Protein AF-A0A940UWW1-F1 (afdb_monomer)

Nearest PDB structures (foldseek):
  5uf7-assembly1_A  TM=3.329E-01  e=6.149E+00  Rattus norvegicus
  8dol-assembly1_A  TM=2.488E-01  e=6.974E+00  Helicobacter pylori 26695

Structure (mmCIF, N/CA/C/O backbone):
data_AF-A0A940UWW1-F1
#
_entry.id   AF-A0A940UWW1-F1
#
loop_
_atom_site.group_PDB
_atom_site.id
_atom_site.type_symbol
_atom_site.label_atom_id
_atom_site.label_alt_id
_atom_site.label_comp_id
_atom_site.label_asym_id
_atom_site.label_entity_id
_atom_site.label_seq_id
_atom_site.pdbx_PDB_ins_code
_atom_site.Cartn_x
_atom_site.Cartn_y
_atom_site.Cartn_z
_atom_site.occupancy
_atom_site.B_iso_or_equiv
_atom_site.auth_seq_id
_atom_site.auth_comp_id
_atom_site.auth_asym_id
_atom_site.auth_atom_id
_atom_site.pdbx_PDB_model_num
ATOM 1 N N . MET A 1 1 ? 7.864 7.821 -0.732 1.00 75.50 1 MET A N 1
ATOM 2 C CA . MET A 1 1 ? 8.220 6.399 -0.530 1.00 75.50 1 MET A CA 1
ATOM 3 C C . MET A 1 1 ? 9.064 6.146 0.720 1.00 75.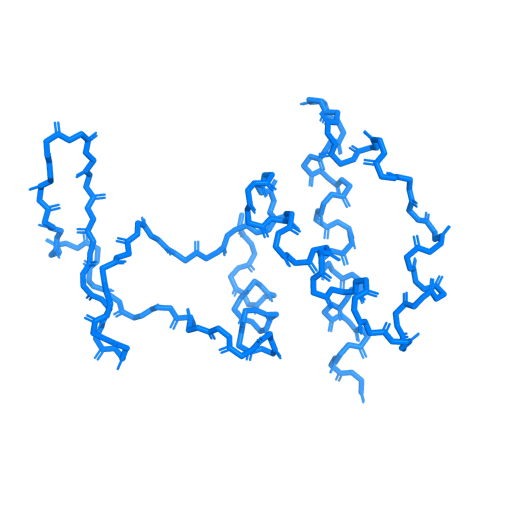50 1 MET A C 1
ATOM 5 O O . MET A 1 1 ? 10.192 6.630 0.814 1.00 75.50 1 MET A O 1
ATOM 9 N N . ASN A 1 2 ? 8.559 5.308 1.628 1.00 91.38 2 ASN A N 1
ATOM 10 C CA . ASN A 1 2 ? 9.329 4.697 2.717 1.00 91.38 2 ASN A CA 1
ATOM 11 C C . ASN A 1 2 ? 9.578 3.227 2.347 1.00 91.38 2 ASN A C 1
ATOM 13 O O . ASN A 1 2 ? 8.719 2.376 2.560 1.00 91.38 2 ASN A O 1
ATOM 17 N N . GLN A 1 3 ? 10.745 2.927 1.767 1.00 92.81 3 GLN A N 1
ATOM 18 C CA . GLN A 1 3 ? 10.986 1.627 1.128 1.00 92.81 3 GLN A CA 1
ATOM 19 C C . GLN A 1 3 ? 10.822 0.425 2.060 1.00 92.81 3 GLN A C 1
ATOM 21 O O . GLN A 1 3 ? 10.305 -0.595 1.620 1.00 92.81 3 GLN A O 1
ATOM 26 N N . GLU A 1 4 ? 11.264 0.505 3.319 1.00 96.06 4 GLU A N 1
ATOM 27 C CA . GLU A 1 4 ? 11.152 -0.633 4.243 1.00 96.06 4 GLU A CA 1
ATOM 28 C C . GLU A 1 4 ? 9.681 -0.959 4.520 1.00 96.06 4 GLU A C 1
ATOM 30 O O . GLU A 1 4 ? 9.252 -2.105 4.362 1.00 96.06 4 GLU A O 1
ATOM 35 N N . ARG A 1 5 ? 8.907 0.067 4.891 1.00 97.12 5 ARG A N 1
ATOM 36 C CA . ARG A 1 5 ? 7.475 -0.043 5.172 1.00 97.12 5 ARG A CA 1
ATOM 37 C C . ARG A 1 5 ? 6.703 -0.504 3.944 1.00 97.12 5 ARG A C 1
ATOM 39 O O . ARG A 1 5 ? 5.947 -1.470 4.017 1.00 97.12 5 ARG A O 1
ATOM 46 N N . ASP A 1 6 ? 6.904 0.183 2.823 1.00 97.25 6 ASP A N 1
ATOM 47 C CA . ASP A 1 6 ? 6.139 -0.038 1.600 1.00 97.25 6 ASP A CA 1
ATOM 48 C C . ASP A 1 6 ? 6.436 -1.432 1.029 1.00 97.25 6 ASP A C 1
ATOM 50 O O . ASP A 1 6 ? 5.518 -2.143 0.612 1.00 97.25 6 ASP A O 1
ATOM 54 N N . ARG A 1 7 ? 7.691 -1.892 1.127 1.00 97.25 7 ARG A N 1
ATOM 55 C CA . ARG A 1 7 ? 8.071 -3.273 0.816 1.00 97.25 7 ARG A CA 1
ATOM 56 C C . ARG A 1 7 ? 7.380 -4.279 1.719 1.00 97.25 7 ARG A C 1
ATOM 58 O O . ARG A 1 7 ? 6.772 -5.216 1.208 1.00 97.25 7 ARG A O 1
ATOM 65 N N . PHE A 1 8 ? 7.477 -4.099 3.035 1.00 97.94 8 PHE A N 1
ATOM 66 C CA . PHE A 1 8 ? 6.897 -5.033 3.996 1.00 97.94 8 PHE A CA 1
ATOM 67 C C . PHE A 1 8 ? 5.389 -5.180 3.786 1.00 97.94 8 PHE A C 1
ATOM 69 O O . PHE A 1 8 ? 4.877 -6.297 3.720 1.00 97.94 8 PHE A O 1
ATOM 76 N N . LEU A 1 9 ? 4.675 -4.062 3.646 1.00 97.88 9 LEU A N 1
ATOM 77 C CA . LEU A 1 9 ? 3.234 -4.063 3.412 1.00 97.88 9 LEU A CA 1
ATOM 78 C C . LEU A 1 9 ? 2.893 -4.704 2.062 1.00 97.88 9 LEU A C 1
ATOM 80 O O . LEU A 1 9 ? 2.026 -5.571 2.018 1.00 97.88 9 LEU A O 1
ATOM 84 N N . THR A 1 10 ? 3.624 -4.371 0.993 1.00 97.31 10 THR A N 1
ATOM 85 C CA . THR A 1 10 ? 3.455 -4.997 -0.332 1.00 97.31 10 THR A CA 1
ATOM 86 C C . THR A 1 10 ? 3.594 -6.518 -0.260 1.00 97.31 10 THR A C 1
ATOM 88 O O . THR A 1 10 ? 2.725 -7.248 -0.734 1.00 97.31 10 THR A O 1
ATOM 91 N N . GLU A 1 11 ? 4.660 -7.012 0.368 1.00 96.88 11 GLU A N 1
ATOM 92 C CA . GLU A 1 11 ? 4.900 -8.450 0.515 1.00 96.88 11 GLU A CA 1
ATOM 93 C C . GLU A 1 11 ? 3.836 -9.101 1.427 1.00 96.88 11 GLU A C 1
ATOM 95 O O . GLU A 1 11 ? 3.347 -10.189 1.121 1.00 96.88 11 GLU A O 1
ATOM 100 N N . THR A 1 12 ? 3.390 -8.416 2.488 1.00 97.31 12 THR A N 1
ATOM 101 C CA . THR A 1 12 ? 2.327 -8.891 3.401 1.00 97.31 12 THR A CA 1
ATOM 102 C C . THR A 1 12 ? 0.960 -8.977 2.720 1.00 97.31 12 THR A C 1
ATOM 104 O O . THR A 1 12 ? 0.161 -9.861 3.030 1.00 97.31 12 THR A O 1
ATOM 107 N N . MET A 1 13 ? 0.694 -8.099 1.753 1.00 97.06 13 MET A N 1
ATOM 108 C CA . MET A 1 13 ? -0.485 -8.159 0.888 1.00 97.06 13 MET A CA 1
ATOM 109 C C . MET A 1 13 ? -0.439 -9.330 -0.107 1.00 97.06 13 MET A C 1
ATOM 111 O O . MET A 1 13 ? -1.409 -9.557 -0.828 1.00 97.06 13 MET A O 1
ATOM 115 N N . GLY A 1 14 ? 0.674 -10.071 -0.171 1.00 95.69 14 GLY A N 1
ATOM 116 C CA . GLY A 1 14 ? 0.909 -11.124 -1.158 1.00 95.69 14 GLY A CA 1
ATOM 117 C C . GLY A 1 14 ? 1.313 -10.589 -2.534 1.00 95.69 14 GLY A C 1
ATOM 118 O O . GLY A 1 14 ? 1.294 -11.334 -3.513 1.00 95.69 14 GLY A O 1
ATOM 119 N N . MET A 1 15 ? 1.669 -9.306 -2.630 1.00 95.25 15 MET A N 1
ATOM 120 C CA . MET A 1 15 ? 2.138 -8.682 -3.864 1.00 95.25 15 MET A CA 1
ATOM 121 C C . MET A 1 15 ? 3.662 -8.797 -3.990 1.00 95.25 15 MET A C 1
ATOM 123 O O . MET A 1 15 ? 4.391 -9.028 -3.025 1.00 95.25 15 MET A O 1
ATOM 127 N N . CYS A 1 16 ? 4.171 -8.641 -5.211 1.00 95.25 16 CYS A N 1
ATOM 128 C CA . CYS A 1 16 ? 5.606 -8.688 -5.460 1.00 95.25 16 CYS A CA 1
ATOM 129 C C . CYS A 1 16 ? 6.228 -7.313 -5.207 1.00 95.25 16 CYS A C 1
ATOM 131 O O . CYS A 1 16 ? 5.921 -6.373 -5.932 1.00 95.25 16 CYS A O 1
ATOM 133 N N . TRP A 1 17 ? 7.159 -7.217 -4.255 1.00 96.25 17 TRP A N 1
ATOM 134 C CA . TRP A 1 17 ? 8.136 -6.130 -4.273 1.00 96.25 17 TRP A CA 1
ATOM 135 C C . TRP A 1 17 ? 9.175 -6.415 -5.356 1.00 96.25 17 TRP A C 1
ATOM 137 O O . TRP A 1 17 ? 9.988 -7.353 -5.258 1.00 96.25 17 TRP A O 1
ATOM 147 N N . HIS A 1 18 ? 9.080 -5.641 -6.426 1.00 95.25 18 HIS A N 1
ATOM 148 C CA . HIS A 1 18 ? 9.777 -5.870 -7.668 1.00 95.25 18 HIS A CA 1
ATOM 149 C C . HIS A 1 18 ? 11.279 -5.664 -7.518 1.00 95.25 18 HIS A C 1
ATOM 151 O O . HIS A 1 18 ? 11.766 -4.781 -6.812 1.00 95.25 18 HIS A O 1
ATOM 157 N N . ASP A 1 19 ? 12.000 -6.532 -8.212 1.00 94.75 19 ASP A N 1
ATOM 158 C CA . ASP A 1 19 ? 13.444 -6.488 -8.375 1.00 94.75 19 ASP A CA 1
ATOM 159 C C . ASP A 1 19 ? 13.703 -6.247 -9.855 1.00 94.75 19 ASP A C 1
ATOM 161 O O . ASP A 1 19 ? 13.355 -7.087 -10.684 1.00 94.75 19 ASP A O 1
AT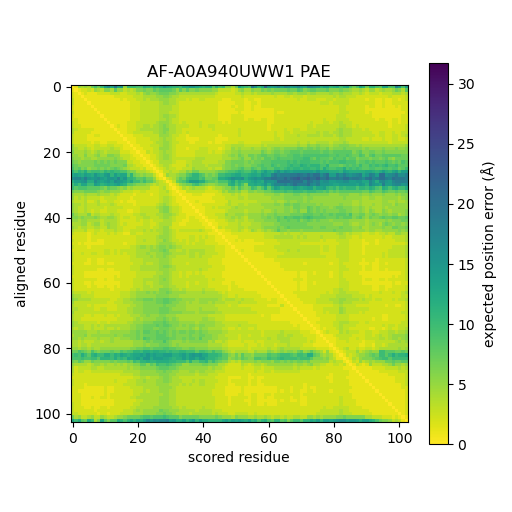OM 165 N N . PHE A 1 20 ? 14.212 -5.074 -10.190 1.00 92.44 20 PHE A N 1
ATOM 166 C CA . PHE A 1 20 ? 14.455 -4.632 -11.553 1.00 92.44 20 PHE A CA 1
ATOM 167 C C . PHE A 1 20 ? 15.710 -3.767 -11.574 1.00 92.44 20 PHE A C 1
ATOM 169 O O . PHE A 1 20 ? 16.155 -3.282 -10.535 1.00 92.44 20 PHE A O 1
ATOM 176 N N . ASP A 1 21 ? 16.303 -3.633 -12.752 1.00 90.75 21 ASP A N 1
ATOM 177 C CA . ASP A 1 21 ? 17.457 -2.771 -12.956 1.00 90.75 21 ASP A CA 1
ATOM 178 C C . ASP A 1 21 ? 16.964 -1.400 -13.447 1.00 90.75 21 ASP A C 1
ATOM 180 O O . ASP A 1 21 ? 16.331 -1.352 -14.504 1.00 90.75 21 ASP A O 1
ATOM 184 N N . PRO A 1 22 ? 17.183 -0.306 -12.694 1.00 87.38 22 PRO A N 1
ATOM 185 C CA . PRO A 1 22 ? 16.781 1.035 -13.114 1.00 87.38 22 PRO A CA 1
ATOM 186 C C . PRO A 1 22 ? 17.427 1.482 -14.431 1.00 87.38 22 PRO A C 1
ATOM 188 O O . PRO A 1 22 ? 16.866 2.332 -15.116 1.00 87.38 22 PRO A O 1
ATOM 191 N N . ASP A 1 23 ? 18.573 0.901 -14.799 1.00 89.94 23 ASP A N 1
ATOM 192 C CA . ASP A 1 23 ? 19.293 1.241 -16.027 1.00 89.94 23 ASP A CA 1
ATOM 193 C C . ASP A 1 23 ? 18.851 0.386 -17.238 1.00 89.94 23 ASP A C 1
ATOM 195 O O . ASP A 1 23 ? 19.234 0.680 -18.370 1.00 89.94 23 ASP A O 1
ATOM 199 N N . ASP A 1 24 ? 18.021 -0.648 -17.029 1.00 89.56 24 ASP A N 1
ATOM 200 C CA . ASP A 1 24 ? 17.514 -1.569 -18.067 1.00 89.56 24 ASP A CA 1
ATOM 201 C C . ASP A 1 24 ? 15.995 -1.413 -18.249 1.00 89.56 24 ASP A C 1
ATOM 203 O O . ASP A 1 24 ? 15.192 -2.317 -17.985 1.00 89.56 24 ASP A O 1
ATOM 207 N N . TYR A 1 25 ? 15.583 -0.211 -18.652 1.00 89.06 25 TYR A N 1
ATOM 208 C CA . TYR A 1 25 ? 14.187 0.102 -18.936 1.00 89.06 25 TYR A CA 1
ATOM 209 C C . TYR A 1 25 ? 13.811 -0.220 -20.387 1.00 89.06 25 TYR A C 1
ATOM 211 O O . TYR A 1 25 ? 14.583 -0.079 -21.337 1.00 89.06 25 TYR A O 1
ATOM 219 N N . ILE A 1 26 ? 12.556 -0.609 -20.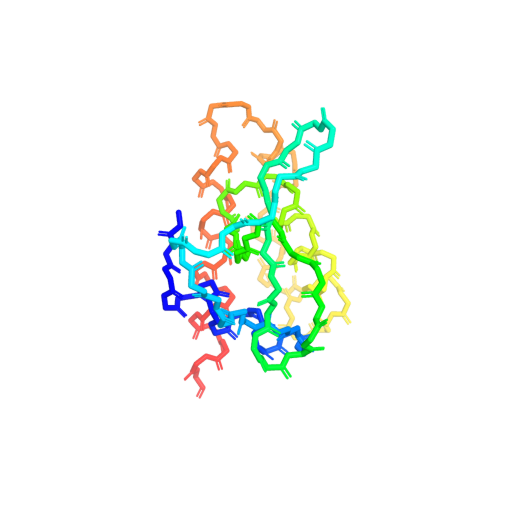569 1.00 89.56 26 ILE A N 1
ATOM 220 C CA . ILE A 1 26 ? 11.908 -0.786 -21.860 1.00 89.56 26 ILE A CA 1
ATOM 221 C C . ILE A 1 26 ? 11.083 0.464 -22.139 1.00 89.56 26 ILE A C 1
ATOM 223 O O . ILE A 1 26 ? 10.174 0.814 -21.384 1.00 89.56 26 ILE A O 1
ATOM 227 N N . ASN A 1 27 ? 11.363 1.110 -23.265 1.00 85.25 27 ASN A N 1
ATOM 228 C CA . ASN A 1 27 ? 10.545 2.210 -23.753 1.00 85.25 27 ASN A CA 1
ATOM 229 C C . ASN A 1 27 ? 9.230 1.682 -24.328 1.00 85.25 27 ASN A C 1
ATOM 231 O O . ASN A 1 27 ? 9.226 0.905 -25.286 1.00 85.25 27 ASN A O 1
ATOM 235 N N . THR A 1 28 ? 8.108 2.140 -23.780 1.00 77.19 28 THR A N 1
ATOM 236 C CA . THR A 1 28 ? 6.799 2.008 -24.432 1.00 77.19 28 THR A CA 1
ATOM 237 C C . THR A 1 28 ? 6.403 3.311 -25.115 1.00 77.19 28 THR A C 1
ATOM 239 O O . THR A 1 28 ? 7.065 4.333 -24.964 1.00 77.19 28 THR A O 1
ATOM 242 N N . TYR A 1 29 ? 5.300 3.294 -25.867 1.00 75.38 29 TYR A N 1
ATOM 243 C CA . TYR A 1 29 ? 4.786 4.479 -26.563 1.00 75.38 29 TYR A CA 1
ATOM 244 C C . TYR A 1 29 ? 4.505 5.681 -25.648 1.00 75.38 29 TYR A C 1
ATOM 246 O O . TYR A 1 29 ? 4.460 6.805 -26.141 1.00 75.38 29 TYR A O 1
ATOM 254 N N . SER A 1 30 ? 4.290 5.460 -24.350 1.00 73.00 30 SER A N 1
ATOM 255 C CA . SER A 1 30 ? 3.883 6.509 -23.412 1.00 73.00 30 SER A CA 1
ATOM 256 C C . SER A 1 30 ? 4.754 6.619 -22.164 1.00 73.00 30 SER A C 1
ATOM 258 O O . SER A 1 30 ? 4.684 7.648 -21.501 1.00 73.00 30 SER A O 1
ATOM 260 N N . LEU A 1 31 ? 5.504 5.573 -21.795 1.00 83.81 31 LEU A N 1
ATOM 261 C CA . LEU A 1 31 ? 6.139 5.453 -20.477 1.00 83.81 31 LEU A CA 1
ATOM 262 C C . LEU A 1 31 ? 7.397 4.569 -20.531 1.00 83.81 31 LEU A C 1
ATOM 264 O O . LEU A 1 31 ? 7.474 3.631 -21.332 1.00 83.81 31 LEU A O 1
ATOM 268 N N . GLU A 1 32 ? 8.337 4.819 -19.625 1.00 88.06 32 GLU A N 1
ATOM 269 C CA . GLU A 1 32 ? 9.401 3.872 -19.279 1.00 88.06 32 GLU A CA 1
ATOM 270 C C . GLU A 1 32 ? 8.841 2.785 -18.359 1.00 88.06 32 GLU A C 1
ATOM 272 O O . GLU A 1 32 ? 7.998 3.048 -17.496 1.00 88.06 32 GLU A O 1
ATOM 277 N N . ALA A 1 33 ? 9.294 1.553 -18.553 1.00 89.62 33 ALA A N 1
ATOM 278 C CA . ALA A 1 33 ? 8.855 0.415 -17.766 1.00 89.62 33 ALA A CA 1
ATOM 279 C C . ALA A 1 33 ? 9.958 -0.628 -17.628 1.00 89.62 33 ALA A C 1
ATOM 281 O O . ALA A 1 33 ? 10.956 -0.591 -18.339 1.00 89.62 33 ALA A O 1
ATOM 282 N N . TYR A 1 34 ? 9.755 -1.603 -16.751 1.00 93.06 34 TYR A N 1
ATOM 283 C CA . TYR A 1 34 ? 10.769 -2.586 -16.394 1.00 93.06 34 TYR A CA 1
ATOM 284 C C . TYR A 1 34 ? 10.193 -4.001 -16.394 1.00 93.06 34 TYR A C 1
ATOM 286 O O . TYR A 1 34 ? 8.983 -4.207 -16.257 1.00 93.06 34 TYR A O 1
ATOM 294 N N . ILE A 1 35 ? 11.071 -4.999 -16.499 1.00 92.94 35 ILE A N 1
ATOM 295 C CA . ILE A 1 35 ? 10.717 -6.401 -16.257 1.00 92.94 35 ILE A CA 1
ATOM 296 C C . ILE A 1 35 ? 11.237 -6.802 -14.880 1.00 92.94 35 ILE A C 1
ATOM 298 O O . ILE A 1 35 ? 12.441 -6.826 -14.629 1.00 92.94 35 ILE A O 1
ATOM 302 N N . CYS A 1 36 ? 10.328 -7.188 -13.988 1.00 94.44 36 CYS A N 1
ATOM 303 C CA . CYS A 1 36 ? 10.709 -7.698 -12.678 1.00 94.44 36 CYS A CA 1
ATOM 304 C C . CYS A 1 36 ? 11.426 -9.055 -12.807 1.00 94.44 36 CYS A C 1
ATOM 306 O O . CYS A 1 36 ? 10.868 -10.038 -13.299 1.00 94.44 36 CYS A O 1
ATOM 308 N N . LYS A 1 37 ? 12.642 -9.163 -12.274 1.00 93.75 37 LYS A N 1
ATOM 309 C CA . LYS A 1 37 ? 13.461 -10.382 -12.258 1.00 93.75 37 LYS A CA 1
ATOM 310 C C . LYS A 1 37 ? 12.818 -11.517 -11.456 1.00 93.75 37 LYS A C 1
ATOM 312 O O . LYS A 1 37 ? 13.035 -12.676 -11.814 1.00 93.75 37 LYS A O 1
ATOM 317 N N . LYS A 1 38 ? 12.004 -11.205 -10.438 1.00 93.06 38 LYS A N 1
ATOM 318 C CA . LYS A 1 38 ? 11.305 -12.185 -9.583 1.00 93.06 38 LYS A CA 1
ATOM 319 C C . LYS A 1 38 ? 10.040 -12.744 -10.234 1.00 93.06 38 LYS A C 1
ATOM 321 O O . LYS A 1 38 ? 9.963 -13.940 -10.483 1.00 93.06 38 LYS A O 1
ATOM 326 N N . CYS A 1 39 ? 9.054 -11.889 -10.515 1.00 93.44 39 CYS A N 1
ATOM 327 C CA . CYS A 1 39 ? 7.746 -12.324 -11.021 1.00 93.44 39 CYS A CA 1
ATOM 328 C C . CYS A 1 39 ? 7.645 -12.353 -12.553 1.00 93.44 39 CYS A C 1
ATOM 330 O O . CYS A 1 39 ? 6.622 -12.780 -13.076 1.00 93.44 39 CYS A O 1
ATOM 332 N N . LYS A 1 40 ? 8.681 -11.888 -13.269 1.00 92.62 40 LYS A N 1
ATOM 333 C CA . LYS A 1 40 ? 8.715 -11.749 -14.738 1.00 92.62 40 LYS A CA 1
ATOM 334 C C . LYS A 1 40 ? 7.615 -10.846 -15.312 1.00 92.62 40 LYS A C 1
ATOM 336 O O . LYS A 1 40 ? 7.375 -10.859 -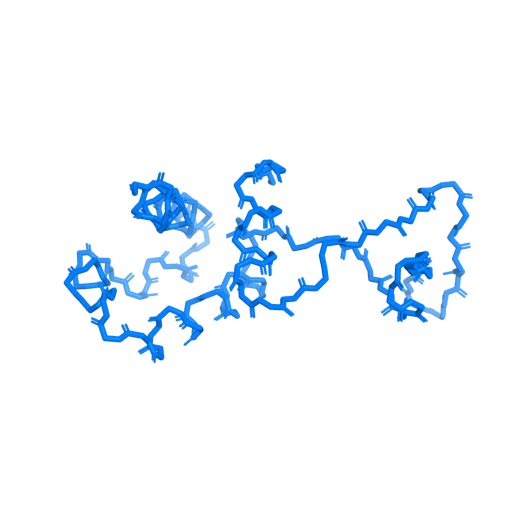16.514 1.00 92.62 40 LYS A O 1
ATOM 341 N N . GLY A 1 41 ? 6.959 -10.061 -14.456 1.00 89.88 41 GLY A N 1
ATOM 342 C CA . GLY A 1 41 ? 5.918 -9.114 -14.837 1.00 89.88 41 GLY A CA 1
ATOM 343 C C . GLY A 1 41 ? 6.484 -7.799 -15.366 1.00 89.88 41 GLY A C 1
ATOM 344 O O . GLY A 1 41 ? 7.587 -7.393 -14.994 1.00 89.88 41 GLY A O 1
ATOM 345 N N . PHE A 1 42 ? 5.687 -7.143 -16.206 1.00 90.94 42 PHE A N 1
ATOM 346 C CA . PHE A 1 42 ? 5.908 -5.778 -16.670 1.00 90.94 42 PHE A CA 1
ATOM 347 C C . PHE A 1 42 ? 5.430 -4.788 -15.605 1.00 90.94 42 PHE A C 1
ATOM 349 O O . PHE A 1 42 ? 4.300 -4.906 -15.127 1.00 90.94 42 PHE A O 1
ATOM 356 N N . ILE A 1 43 ? 6.290 -3.855 -15.207 1.00 92.50 43 ILE A N 1
ATOM 357 C CA . ILE A 1 43 ? 6.065 -2.985 -14.048 1.00 92.50 43 ILE A CA 1
ATOM 358 C C . ILE A 1 43 ? 6.524 -1.553 -14.333 1.00 92.50 43 ILE A C 1
ATOM 360 O O . ILE A 1 43 ? 7.459 -1.337 -15.098 1.00 92.50 43 ILE A O 1
ATOM 364 N N . LEU A 1 44 ? 5.880 -0.577 -13.693 1.00 90.38 44 LEU A N 1
ATOM 365 C CA . LEU A 1 44 ? 6.269 0.840 -13.766 1.00 90.38 44 LEU A CA 1
ATOM 366 C C . LEU A 1 44 ? 7.117 1.282 -12.564 1.00 90.38 44 LEU A C 1
ATOM 368 O O . LEU A 1 44 ? 7.766 2.319 -12.603 1.00 90.38 44 LEU A O 1
ATOM 372 N N .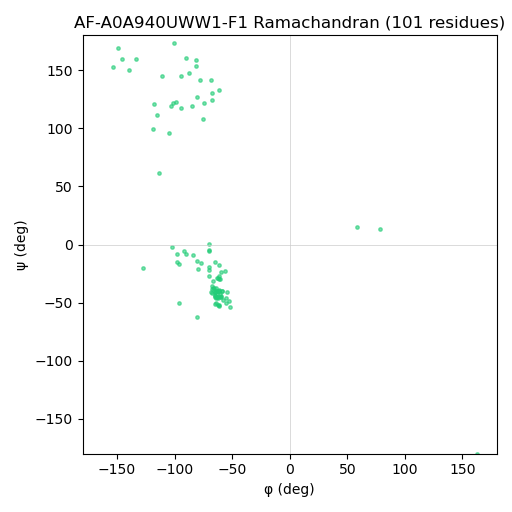 GLY A 1 45 ? 7.129 0.485 -11.499 1.00 90.50 45 GLY A N 1
ATOM 373 C CA . GLY A 1 45 ? 7.850 0.771 -10.269 1.00 90.50 45 GLY A CA 1
ATOM 374 C C . GLY A 1 45 ? 7.332 -0.087 -9.123 1.00 90.50 45 GLY A C 1
ATOM 375 O O . GLY A 1 45 ? 6.434 -0.909 -9.305 1.00 90.50 45 GLY A O 1
ATOM 376 N N . ASN A 1 46 ? 7.925 0.098 -7.948 1.00 94.88 46 ASN A N 1
ATOM 377 C CA . ASN A 1 46 ? 7.412 -0.461 -6.702 1.00 94.88 46 ASN A CA 1
ATOM 378 C C . ASN A 1 46 ? 6.288 0.413 -6.133 1.00 94.88 46 ASN A C 1
ATOM 380 O O . ASN A 1 46 ? 6.218 1.596 -6.451 1.00 94.88 46 ASN A O 1
ATOM 384 N N . ASN A 1 47 ? 5.450 -0.168 -5.270 1.00 94.19 47 ASN A N 1
ATOM 385 C CA . ASN A 1 47 ? 4.378 0.573 -4.610 1.00 94.19 47 ASN A CA 1
ATOM 386 C C . ASN A 1 47 ? 4.946 1.705 -3.732 1.00 94.19 47 ASN A C 1
ATOM 388 O O . ASN A 1 47 ? 5.831 1.466 -2.906 1.00 94.19 47 ASN A O 1
ATOM 392 N N . ASP A 1 48 ? 4.377 2.899 -3.854 1.00 95.06 48 ASP A N 1
ATOM 393 C CA . ASP A 1 48 ? 4.566 4.041 -2.965 1.00 95.06 48 ASP A CA 1
ATOM 394 C C . ASP A 1 48 ? 3.217 4.425 -2.342 1.00 95.06 48 ASP A C 1
ATOM 396 O O . ASP A 1 48 ? 2.408 5.142 -2.932 1.00 95.06 48 ASP A O 1
ATOM 400 N N . PHE A 1 49 ? 2.978 3.992 -1.102 1.00 95.38 49 PHE A N 1
ATOM 401 C CA . PHE A 1 49 ? 1.707 4.244 -0.412 1.00 95.38 49 PHE A CA 1
ATOM 402 C C . PHE A 1 49 ? 1.488 5.708 -0.002 1.00 95.38 49 PHE A C 1
ATOM 404 O O . PHE A 1 49 ? 0.442 6.029 0.556 1.00 95.38 49 PHE A O 1
ATOM 411 N N . SER A 1 50 ? 2.424 6.617 -0.292 1.00 91.56 50 SER A N 1
ATOM 412 C CA . SER A 1 50 ? 2.157 8.059 -0.216 1.00 91.56 50 SER A CA 1
ATOM 413 C C . SER A 1 50 ? 1.344 8.576 -1.416 1.00 91.56 50 SER A C 1
ATOM 415 O O . SER A 1 50 ? 0.753 9.660 -1.333 1.00 91.56 50 SER A O 1
ATOM 417 N N . VAL A 1 51 ? 1.263 7.804 -2.508 1.00 92.69 51 VAL A N 1
ATOM 418 C CA . VAL A 1 51 ? 0.517 8.112 -3.739 1.00 92.69 51 VAL A CA 1
ATOM 419 C C . VAL A 1 51 ? -0.876 7.481 -3.693 1.00 92.69 51 VAL A C 1
ATOM 421 O O . VAL A 1 51 ? -1.075 6.399 -3.148 1.00 92.69 51 VAL A O 1
ATOM 424 N N . GLU A 1 52 ? -1.868 8.170 -4.262 1.00 92.69 52 GLU A N 1
ATOM 425 C CA . GLU A 1 52 ? -3.283 7.786 -4.169 1.00 92.69 52 GLU A CA 1
ATOM 426 C C . GLU A 1 52 ? -3.588 6.402 -4.756 1.00 92.69 52 GLU A C 1
ATOM 428 O O . GLU A 1 52 ? -4.336 5.633 -4.152 1.00 92.69 52 GLU A O 1
ATOM 433 N N . GLU A 1 53 ? -3.010 6.084 -5.916 1.00 92.00 53 GLU A N 1
ATOM 434 C CA . GLU A 1 53 ? -3.267 4.832 -6.636 1.00 92.00 53 GLU A CA 1
ATOM 435 C C . GLU A 1 53 ? -2.838 3.612 -5.809 1.00 92.00 53 GLU A C 1
ATOM 437 O O . GLU A 1 53 ? -3.633 2.705 -5.548 1.00 92.00 53 GLU A O 1
ATOM 442 N N . ASP A 1 54 ? -1.598 3.620 -5.325 1.00 94.50 54 ASP A N 1
ATOM 443 C CA . ASP A 1 54 ? -1.039 2.532 -4.525 1.00 94.50 54 ASP A CA 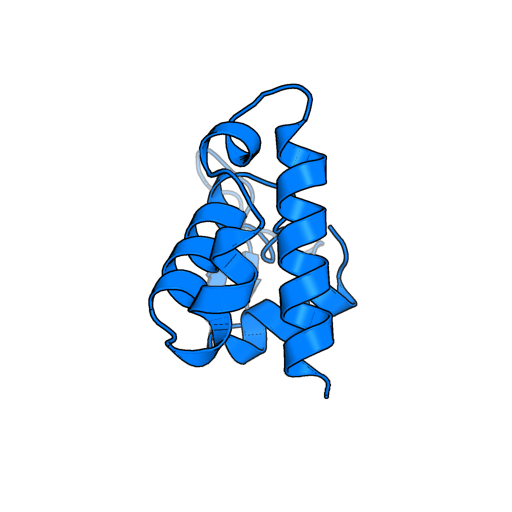1
ATOM 444 C C . ASP A 1 54 ? -1.708 2.447 -3.159 1.00 94.50 54 ASP A C 1
ATOM 446 O O . ASP A 1 54 ? -2.046 1.357 -2.691 1.00 94.50 54 ASP A O 1
ATOM 450 N N . PHE A 1 55 ? -1.960 3.600 -2.537 1.00 96.56 55 PHE A N 1
ATOM 451 C CA . PHE A 1 55 ? -2.651 3.666 -1.260 1.00 96.56 55 PHE A CA 1
ATOM 452 C C . PHE A 1 55 ? -4.073 3.111 -1.329 1.00 96.56 55 PHE A C 1
ATOM 454 O O . PHE A 1 55 ? -4.500 2.420 -0.408 1.00 96.56 55 PHE A O 1
ATOM 461 N N . SER A 1 56 ? -4.808 3.369 -2.413 1.00 95.81 56 SER A N 1
ATOM 462 C CA . SER A 1 56 ? -6.170 2.847 -2.576 1.00 95.81 56 SER A CA 1
ATOM 463 C C . SER A 1 56 ? -6.183 1.318 -2.513 1.00 95.81 56 SER A C 1
ATOM 465 O O . SER A 1 56 ? -7.017 0.731 -1.826 1.00 95.81 56 SER A O 1
ATOM 467 N N . ARG A 1 57 ? -5.183 0.667 -3.125 1.00 96.38 57 ARG A N 1
ATOM 468 C CA . ARG A 1 57 ? -5.012 -0.794 -3.062 1.00 96.38 57 ARG A CA 1
ATOM 469 C C . ARG A 1 57 ? -4.701 -1.284 -1.645 1.00 96.38 57 ARG A C 1
ATOM 471 O O . ARG A 1 57 ? -5.251 -2.301 -1.220 1.00 96.38 57 ARG A O 1
ATOM 478 N N . LEU A 1 58 ? -3.852 -0.567 -0.903 1.00 97.50 58 LEU A N 1
ATOM 479 C CA . LEU A 1 58 ? -3.561 -0.869 0.505 1.00 97.50 58 LEU A CA 1
ATOM 480 C C . LEU A 1 58 ? -4.812 -0.730 1.382 1.00 97.50 58 LEU A C 1
ATOM 482 O O . LEU A 1 58 ? -5.087 -1.603 2.206 1.00 97.50 58 LEU A O 1
ATOM 486 N N . LEU A 1 59 ? -5.579 0.346 1.195 1.00 97.31 59 LEU A N 1
ATOM 487 C CA . LEU A 1 59 ? -6.791 0.621 1.959 1.00 97.31 59 LEU A CA 1
ATOM 488 C C . LEU A 1 59 ? -7.856 -0.457 1.725 1.00 97.31 59 LEU A C 1
ATOM 490 O O . LEU A 1 59 ? -8.434 -0.956 2.690 1.00 97.31 59 LEU A O 1
ATOM 494 N N . ASP A 1 60 ? -8.084 -0.856 0.474 1.00 97.12 60 ASP A N 1
ATOM 495 C CA . ASP A 1 60 ? -9.042 -1.914 0.139 1.00 97.12 60 ASP A CA 1
ATOM 496 C C . ASP A 1 60 ? -8.635 -3.262 0.749 1.00 97.12 60 ASP A C 1
ATOM 498 O O . ASP A 1 60 ? -9.461 -3.962 1.346 1.00 97.12 60 ASP A O 1
ATOM 502 N N . TRP A 1 61 ? -7.345 -3.604 0.686 1.00 97.75 61 TRP A N 1
ATOM 503 C CA . TRP A 1 61 ? -6.811 -4.795 1.348 1.00 97.75 61 TRP A CA 1
ATOM 504 C C . TRP A 1 61 ? -6.980 -4.747 2.873 1.00 97.75 61 TRP A C 1
ATOM 506 O O . TRP A 1 61 ? -7.319 -5.762 3.493 1.00 97.75 61 TRP A O 1
ATOM 516 N N . ALA A 1 62 ? -6.770 -3.580 3.488 1.00 97.44 62 ALA A N 1
ATOM 517 C CA . ALA A 1 62 ? -6.935 -3.402 4.925 1.00 97.44 62 ALA A CA 1
ATOM 518 C C . ALA A 1 62 ? -8.411 -3.523 5.347 1.00 97.44 62 ALA A C 1
ATOM 520 O O . ALA A 1 62 ? -8.716 -4.198 6.330 1.00 97.44 62 ALA A O 1
ATOM 521 N N . LYS A 1 63 ? -9.341 -2.945 4.575 1.00 96.94 63 LYS A N 1
ATOM 522 C CA . LYS A 1 63 ? -10.795 -3.061 4.796 1.00 96.94 63 LYS A CA 1
ATOM 523 C C . LYS A 1 63 ? -11.295 -4.504 4.729 1.00 96.94 63 LYS A C 1
ATOM 525 O O . LYS A 1 63 ? -12.254 -4.850 5.415 1.00 96.94 63 LYS A O 1
ATOM 530 N N . GLY A 1 64 ? -10.638 -5.350 3.936 1.00 96.81 64 GLY A N 1
ATOM 531 C CA . GLY A 1 64 ? -10.937 -6.780 3.845 1.00 96.81 64 GLY A CA 1
ATOM 532 C C . GLY A 1 64 ? -10.556 -7.601 5.084 1.00 96.81 64 GLY A C 1
ATOM 533 O O . GLY A 1 64 ? -10.845 -8.796 5.122 1.00 96.81 64 GLY A O 1
ATOM 534 N N . GLN A 1 65 ? -9.907 -7.006 6.092 1.00 95.88 65 GLN A N 1
ATOM 535 C CA . GLN A 1 65 ? -9.395 -7.721 7.260 1.00 95.88 65 GLN A CA 1
ATOM 536 C C . GLN A 1 65 ? -10.033 -7.256 8.567 1.00 95.88 65 GLN A C 1
ATOM 538 O O . GLN A 1 65 ? -9.864 -6.118 8.999 1.00 95.88 65 GLN A O 1
ATOM 543 N N . GLU A 1 66 ? -10.676 -8.196 9.265 1.00 94.88 66 GLU A N 1
ATOM 544 C CA . GLU A 1 66 ? -11.366 -7.943 10.538 1.00 94.88 66 GLU A CA 1
ATOM 545 C C . GLU A 1 66 ? -10.459 -7.280 11.584 1.00 94.88 66 GLU A C 1
ATOM 547 O O . GLU A 1 66 ? -10.865 -6.335 12.258 1.00 94.88 66 GLU A O 1
ATOM 552 N N . ARG A 1 67 ? -9.200 -7.729 11.665 1.00 95.00 67 ARG A N 1
ATOM 553 C CA . ARG A 1 67 ? -8.207 -7.247 12.638 1.00 95.00 67 ARG A CA 1
ATOM 554 C C . ARG A 1 67 ? -7.871 -5.757 12.524 1.00 95.00 67 ARG A C 1
ATOM 556 O O . ARG A 1 67 ? -7.309 -5.207 13.462 1.00 95.00 67 ARG A O 1
ATOM 563 N N . PHE A 1 68 ? -8.183 -5.105 11.402 1.00 96.31 68 PHE A N 1
ATOM 564 C CA . PHE A 1 68 ? -7.872 -3.688 11.192 1.00 96.31 68 PHE A CA 1
ATOM 565 C C . PHE A 1 68 ? -9.074 -2.763 11.371 1.00 96.31 68 PHE A C 1
ATOM 567 O O . PHE A 1 68 ? -8.906 -1.550 11.291 1.00 96.31 68 PHE A O 1
ATOM 574 N N . LYS A 1 69 ? -10.277 -3.284 11.641 1.00 94.88 69 LYS A N 1
ATOM 575 C CA . LYS A 1 69 ? -11.482 -2.446 11.749 1.00 94.88 69 LYS A CA 1
ATOM 576 C C . LYS A 1 69 ? -11.338 -1.324 12.775 1.00 94.88 69 LYS A C 1
ATOM 578 O O . LYS A 1 69 ? -11.643 -0.178 12.466 1.00 94.88 69 LYS A O 1
ATOM 583 N N . GLU A 1 70 ? -10.828 -1.635 13.963 1.00 95.44 70 GLU A N 1
ATOM 584 C CA . GLU A 1 70 ? -10.620 -0.646 15.029 1.00 95.44 70 GLU A CA 1
ATOM 585 C C . GLU A 1 70 ? -9.599 0.429 14.639 1.00 95.44 70 GLU A C 1
ATOM 587 O O . GLU A 1 70 ? -9.795 1.607 14.932 1.00 95.44 70 GLU A O 1
ATOM 592 N N . LEU A 1 71 ? -8.539 0.047 13.922 1.00 95.50 71 LEU A N 1
ATOM 593 C CA . LEU A 1 71 ? -7.559 0.996 13.401 1.00 95.50 71 LEU A CA 1
ATOM 594 C C . LEU A 1 71 ? -8.212 1.938 12.384 1.00 95.50 71 LEU A C 1
ATOM 596 O O . LEU A 1 71 ? -8.107 3.154 12.511 1.00 95.50 71 LEU A O 1
ATOM 600 N N . LEU A 1 72 ? -8.931 1.376 11.410 1.00 96.12 72 LEU A N 1
ATOM 601 C CA . LEU A 1 72 ? -9.546 2.131 10.319 1.00 96.12 72 LEU A CA 1
ATOM 602 C C . LEU A 1 72 ? -10.574 3.158 10.814 1.00 96.12 72 LEU A C 1
ATOM 604 O O . LEU A 1 72 ? -10.695 4.217 10.209 1.00 96.12 72 LEU A O 1
ATOM 608 N N . THR A 1 73 ? -11.253 2.916 11.943 1.00 95.38 73 THR A N 1
ATOM 609 C CA . THR A 1 73 ? -12.184 3.904 12.531 1.00 95.38 73 THR A CA 1
ATOM 610 C C . THR A 1 73 ? -11.527 5.200 13.017 1.00 95.38 73 THR A C 1
ATOM 612 O O . THR A 1 73 ? -12.231 6.180 13.251 1.00 95.38 73 THR A O 1
ATOM 615 N N . ARG A 1 74 ? -10.197 5.235 13.164 1.00 95.00 74 ARG A N 1
ATOM 616 C CA . ARG A 1 74 ? -9.454 6.437 13.583 1.00 95.00 74 ARG A CA 1
ATOM 617 C C . ARG A 1 74 ? -9.211 7.416 12.438 1.00 95.00 74 ARG A C 1
ATOM 619 O O . ARG A 1 74 ? -8.833 8.557 12.688 1.00 95.00 74 ARG A O 1
ATOM 626 N N . PHE A 1 75 ? -9.413 6.971 11.201 1.00 93.94 75 PHE A N 1
ATOM 627 C CA . PHE A 1 75 ? -9.125 7.739 10.001 1.00 93.94 75 PHE A CA 1
ATOM 628 C C . PHE A 1 75 ? -10.417 8.123 9.288 1.00 93.94 75 PHE A C 1
ATOM 630 O O . PHE A 1 75 ? -11.381 7.360 9.251 1.00 93.94 75 PHE A O 1
ATOM 637 N N . ASN A 1 76 ? -10.421 9.307 8.683 1.00 92.12 76 ASN A N 1
ATOM 638 C CA . ASN A 1 76 ? -11.502 9.745 7.816 1.00 92.12 76 ASN A CA 1
ATOM 639 C C . ASN A 1 76 ? -11.081 9.584 6.351 1.00 92.12 76 ASN A C 1
ATOM 641 O O . ASN A 1 76 ? -10.098 10.175 5.913 1.00 92.12 76 ASN A O 1
ATOM 645 N N . GLU A 1 77 ? -11.839 8.808 5.575 1.00 90.44 77 GLU A N 1
ATOM 646 C CA . GLU A 1 77 ? -11.485 8.504 4.184 1.00 90.44 77 GLU A CA 1
ATOM 647 C C . GLU A 1 77 ? -11.420 9.736 3.276 1.00 90.44 77 GLU A C 1
ATOM 649 O O . GLU A 1 77 ? -10.671 9.733 2.297 1.00 90.44 77 GLU A O 1
ATOM 654 N N . SER A 1 78 ? -12.165 10.803 3.594 1.00 90.44 78 SER A N 1
ATOM 655 C CA . SER A 1 78 ? -12.077 12.052 2.830 1.00 90.44 78 SER A CA 1
ATOM 656 C C . SER A 1 78 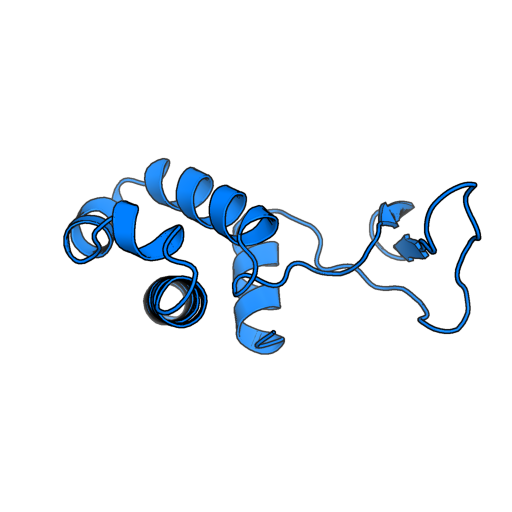? -10.688 12.678 2.900 1.00 90.44 78 SER A C 1
ATOM 658 O O . SER A 1 78 ? -10.268 13.332 1.948 1.00 90.44 78 SER A O 1
ATOM 660 N N . ASP A 1 79 ? -9.963 12.448 3.997 1.00 92.12 79 ASP A N 1
ATOM 661 C CA . ASP A 1 79 ? -8.659 13.061 4.225 1.00 92.12 79 ASP A CA 1
ATOM 662 C C . ASP A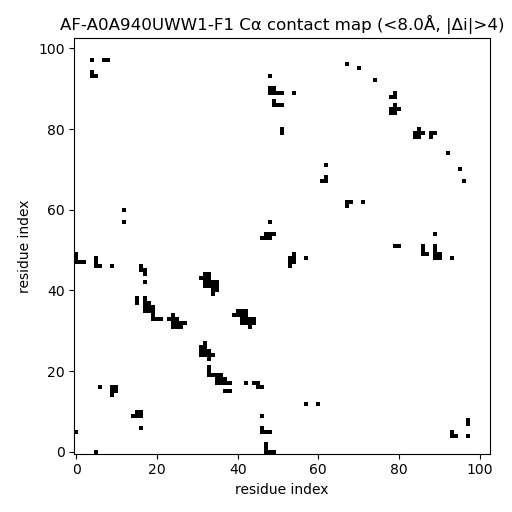 1 79 ? -7.607 12.487 3.271 1.00 92.12 79 ASP A C 1
ATOM 664 O O . ASP A 1 79 ? -6.688 13.204 2.896 1.00 92.12 79 ASP A O 1
ATOM 668 N N . PHE A 1 80 ? -7.766 11.244 2.797 1.00 92.31 80 PHE A N 1
ATOM 669 C CA . PHE A 1 80 ? -6.827 10.594 1.871 1.00 92.31 80 PHE A CA 1
ATOM 670 C C . PHE A 1 80 ? -6.838 11.175 0.450 1.00 92.31 80 PHE A C 1
ATOM 672 O O . PHE A 1 80 ? -5.869 10.993 -0.294 1.00 92.31 80 PHE A O 1
ATOM 679 N N . ARG A 1 81 ? -7.933 11.848 0.072 1.00 89.19 81 ARG A N 1
ATOM 680 C CA . ARG A 1 81 ? -8.133 12.471 -1.249 1.00 89.19 81 ARG A CA 1
ATOM 681 C C . ARG A 1 81 ? -7.830 13.967 -1.252 1.00 89.19 81 ARG A C 1
ATOM 683 O O . ARG A 1 81 ? -7.838 14.593 -2.308 1.00 89.19 81 ARG A O 1
ATOM 690 N N . ASP A 1 82 ? -7.597 14.553 -0.080 1.00 89.38 82 ASP A N 1
ATOM 691 C CA . ASP A 1 82 ? -7.281 15.971 0.038 1.00 89.38 82 ASP A CA 1
ATOM 692 C C . ASP A 1 82 ? -5.906 16.265 -0.579 1.00 89.38 82 ASP A C 1
ATOM 694 O O . ASP A 1 82 ? -4.913 15.607 -0.275 1.00 89.38 82 ASP A O 1
ATOM 698 N N . THR A 1 83 ? -5.819 17.278 -1.439 1.00 80.00 83 THR 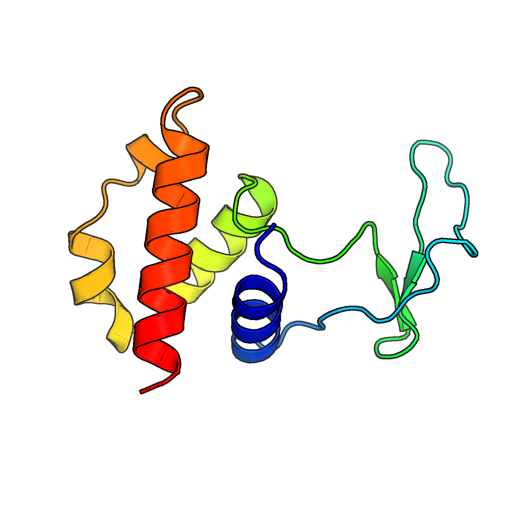A N 1
ATOM 699 C CA . THR A 1 83 ? -4.572 17.601 -2.151 1.00 80.00 83 THR A CA 1
ATOM 700 C C . THR A 1 83 ? -3.481 18.171 -1.242 1.00 80.00 83 THR A C 1
ATOM 702 O O . THR A 1 83 ? -2.315 18.168 -1.628 1.00 80.00 83 THR A O 1
ATOM 705 N N . GLY A 1 84 ? -3.833 18.685 -0.059 1.00 84.75 84 GLY A N 1
ATOM 706 C CA . GLY A 1 84 ? -2.881 19.214 0.917 1.00 84.75 84 GLY A CA 1
ATOM 707 C C . GLY A 1 84 ? -2.495 18.194 1.987 1.00 84.75 84 GLY A C 1
ATOM 708 O O . GLY A 1 84 ? -1.314 17.989 2.249 1.00 84.75 84 GLY A O 1
ATOM 709 N N . LYS A 1 85 ? -3.486 17.554 2.615 1.00 86.81 85 LYS A N 1
ATOM 710 C CA . LYS A 1 85 ? -3.309 16.632 3.751 1.00 86.81 85 LYS A CA 1
ATOM 711 C C . LYS A 1 85 ? -3.263 15.158 3.355 1.00 86.81 85 LYS A C 1
ATOM 713 O O . LYS A 1 85 ? -2.788 14.349 4.151 1.00 86.81 85 LYS A O 1
ATOM 718 N N . GLY A 1 86 ? -3.716 14.812 2.151 1.00 90.19 86 GLY A N 1
ATOM 719 C CA . GLY A 1 86 ? -3.801 13.439 1.652 1.00 90.19 86 GLY A CA 1
ATOM 720 C C . GLY A 1 86 ? -2.504 12.660 1.776 1.00 90.19 86 GLY A C 1
ATOM 721 O O . GLY A 1 86 ? -2.526 11.613 2.419 1.00 90.19 86 GLY A O 1
ATOM 722 N N . PRO A 1 87 ? -1.364 13.156 1.260 1.00 91.56 87 PRO A N 1
ATOM 723 C CA . PRO A 1 87 ? -0.092 12.448 1.379 1.00 91.56 87 PRO A CA 1
ATOM 724 C C . PRO A 1 87 ? 0.247 12.063 2.826 1.00 91.56 87 PRO A C 1
ATOM 726 O O . PRO A 1 87 ? 0.495 10.893 3.098 1.00 91.56 87 PRO A O 1
ATOM 729 N N . SER A 1 88 ? 0.151 13.001 3.773 1.00 92.88 88 SER A N 1
ATOM 730 C CA . SER A 1 88 ? 0.443 12.730 5.187 1.00 92.88 88 SER A CA 1
ATOM 731 C C . SER A 1 88 ? -0.576 11.792 5.838 1.00 92.88 88 SER A C 1
ATOM 733 O O . SER A 1 88 ? -0.199 10.927 6.622 1.00 92.88 88 SER A O 1
ATOM 735 N N . ALA A 1 89 ? -1.867 11.920 5.514 1.00 94.50 89 ALA A N 1
ATOM 736 C CA . ALA A 1 89 ? -2.896 11.012 6.023 1.00 94.50 89 ALA A CA 1
ATOM 737 C C . ALA A 1 89 ? -2.668 9.568 5.543 1.00 94.50 89 ALA A C 1
ATOM 739 O O . ALA A 1 89 ? -2.814 8.624 6.323 1.00 94.50 89 ALA A O 1
ATOM 740 N N . ARG A 1 90 ? -2.266 9.403 4.277 1.00 96.31 90 ARG A N 1
ATOM 741 C CA . ARG A 1 90 ? -1.924 8.108 3.680 1.00 96.31 90 ARG A CA 1
ATOM 742 C C . ARG A 1 90 ? -0.691 7.487 4.331 1.00 96.31 90 ARG A C 1
ATOM 744 O O . ARG A 1 90 ? -0.719 6.311 4.693 1.00 96.31 90 ARG A O 1
ATOM 751 N N . GLU A 1 91 ? 0.355 8.284 4.541 1.00 95.69 91 GLU A N 1
ATOM 752 C CA . GLU A 1 91 ? 1.563 7.835 5.237 1.00 95.69 91 GLU A CA 1
ATOM 753 C C . GLU A 1 91 ? 1.269 7.387 6.670 1.00 95.69 91 GLU A C 1
ATOM 755 O O . GLU A 1 91 ? 1.691 6.298 7.049 1.00 95.69 91 GLU A O 1
ATOM 760 N N . ASN A 1 92 ? 0.475 8.153 7.423 1.00 95.75 92 ASN A N 1
ATOM 761 C CA . ASN A 1 92 ? 0.116 7.804 8.798 1.00 95.75 92 ASN A CA 1
ATOM 762 C C . ASN A 1 92 ? -0.621 6.458 8.887 1.00 95.75 92 ASN A C 1
ATOM 764 O O . ASN A 1 92 ? -0.302 5.640 9.750 1.00 95.75 92 ASN A O 1
ATOM 768 N N . LEU A 1 93 ? -1.586 6.197 7.993 1.00 96.88 93 LEU A N 1
ATOM 769 C CA . LEU A 1 93 ? -2.278 4.903 7.984 1.00 96.88 93 LEU A CA 1
ATOM 770 C C . LEU A 1 93 ? -1.316 3.760 7.632 1.00 96.88 93 LEU A C 1
ATOM 772 O O . LEU A 1 93 ? -1.355 2.708 8.271 1.00 96.88 93 LEU A O 1
ATOM 776 N N . ALA A 1 94 ? -0.458 3.951 6.625 1.00 97.38 94 ALA A N 1
ATOM 777 C CA . ALA A 1 94 ? 0.526 2.945 6.240 1.00 97.38 94 ALA A CA 1
ATOM 778 C C . ALA A 1 94 ? 1.503 2.642 7.392 1.00 97.38 94 ALA A C 1
ATOM 780 O O . ALA A 1 94 ? 1.818 1.476 7.635 1.00 97.38 94 ALA A O 1
ATOM 781 N N . ASP A 1 95 ? 1.941 3.661 8.134 1.00 97.44 95 ASP A N 1
ATOM 782 C CA . ASP A 1 95 ? 2.811 3.502 9.303 1.00 97.44 95 ASP A CA 1
ATOM 783 C C . ASP A 1 95 ? 2.118 2.719 10.427 1.00 97.44 95 ASP A C 1
ATOM 785 O O . ASP A 1 95 ? 2.702 1.773 10.960 1.00 97.44 95 ASP A O 1
ATOM 789 N N . GLU A 1 96 ? 0.865 3.044 10.764 1.00 97.06 96 GLU A N 1
ATOM 790 C CA . GLU A 1 96 ? 0.129 2.303 11.798 1.00 97.06 96 GLU A CA 1
ATOM 791 C C . GLU A 1 96 ? -0.131 0.844 11.396 1.00 97.06 96 GLU A C 1
ATOM 793 O O . GLU A 1 96 ? 0.045 -0.057 12.221 1.00 97.06 96 GLU A O 1
ATOM 798 N N . LEU A 1 97 ? -0.482 0.580 10.130 1.00 97.31 97 LEU A N 1
ATOM 799 C CA . LEU A 1 97 ? -0.631 -0.787 9.616 1.00 97.31 97 LEU A CA 1
ATOM 800 C C . LEU A 1 97 ? 0.675 -1.574 9.737 1.00 97.31 97 LEU A C 1
ATOM 802 O O . LEU A 1 97 ? 0.680 -2.718 10.190 1.00 97.31 97 LEU A O 1
ATOM 806 N N . TYR A 1 98 ? 1.787 -0.955 9.353 1.00 97.56 98 TYR A N 1
ATOM 807 C CA . TYR A 1 98 ? 3.108 -1.560 9.427 1.00 97.56 98 TYR A CA 1
ATOM 808 C C . TYR A 1 98 ? 3.524 -1.889 10.864 1.00 97.56 98 TYR A C 1
ATOM 810 O O . TYR A 1 98 ? 3.978 -3.003 11.132 1.00 97.56 98 TYR A O 1
ATOM 818 N N . LEU A 1 99 ? 3.320 -0.957 11.798 1.00 96.25 99 LEU A N 1
ATOM 819 C CA . LEU A 1 99 ? 3.625 -1.165 13.213 1.00 96.25 99 LEU A CA 1
ATOM 820 C C . LEU A 1 99 ? 2.768 -2.270 13.832 1.00 96.25 99 LEU A C 1
ATOM 822 O O . LEU A 1 99 ? 3.285 -3.065 14.612 1.00 96.25 99 LEU A O 1
ATOM 826 N N . LEU A 1 100 ? 1.482 -2.342 13.481 1.00 95.81 100 LEU A N 1
ATOM 827 C CA . LEU A 1 100 ? 0.572 -3.371 13.984 1.00 95.81 100 LEU A CA 1
ATOM 828 C C . LEU A 1 100 ? 0.947 -4.764 13.458 1.00 95.81 100 LEU A C 1
ATOM 830 O O . LEU A 1 100 ? 0.832 -5.746 14.180 1.00 95.81 100 LEU A O 1
ATOM 834 N N . LEU A 1 101 ? 1.425 -4.857 12.216 1.00 95.31 101 LEU A N 1
ATOM 835 C CA . LEU A 1 101 ? 1.806 -6.124 11.585 1.00 95.31 101 LEU A CA 1
ATOM 836 C C . LEU A 1 101 ? 3.185 -6.653 11.992 1.00 95.31 101 LEU A C 1
ATOM 838 O O . LEU A 1 101 ? 3.443 -7.841 11.806 1.00 95.31 101 LEU A O 1
ATOM 842 N N . LYS A 1 102 ? 4.076 -5.788 12.488 1.00 92.50 102 LYS A N 1
ATOM 843 C CA . LYS A 1 102 ? 5.406 -6.179 12.983 1.00 92.50 102 LYS A CA 1
ATOM 844 C C . LYS A 1 102 ? 5.414 -6.663 14.441 1.00 92.50 102 LYS A C 1
ATOM 846 O O . LYS A 1 102 ? 6.462 -7.129 14.887 1.00 92.50 102 LYS A O 1
ATOM 851 N N . GLN A 1 103 ? 4.305 -6.519 15.169 1.00 78.88 103 GLN A N 1
ATOM 852 C CA . GLN A 1 103 ? 4.124 -7.044 16.532 1.00 78.88 103 GLN A CA 1
ATOM 853 C C . GLN A 1 103 ? 3.805 -8.539 16.512 1.00 78.88 103 GLN A C 1
ATOM 855 O O . GLN A 1 103 ? 4.340 -9.244 17.396 1.00 78.88 103 GLN A O 1
#

Sequence (103 aa):
MNQERDRFLTETMGMCWHDFDPDDYINTYSLEAYICKKCKGFILGNNDFSVEEDFSRLLDWAKGQERFKELLTRFNESDFRDTGKGPSARENLADELYLLLKQ

Mean predicted aligned error: 4.01 Å

Solvent-accessible surface area (backbone atoms only — not comparable to full-atom values): 6144 Å² total; per-residue (Å²): 114,57,66,71,59,36,38,52,53,35,45,73,73,73,44,82,66,67,44,65,56,90,89,60,60,46,82,53,101,87,48,69,28,33,58,20,74,78,81,68,42,84,40,79,72,70,72,33,43,49,40,66,73,46,27,50,56,53,51,54,58,46,72,73,35,79,92,39,51,76,63,55,71,78,57,61,77,70,44,49,73,35,93,83,53,6,45,60,49,31,41,52,51,54,50,52,54,48,58,65,72,74,108

Radius of gyration: 14.98 Å; Cα contacts (8 Å, |Δi|>4): 109; chains: 1; bounding box: 32×32×43 Å

Foldseek 3Di:
DPCVLLCVLCVVLVHDQFDFDPVDWDDDPPATWTQGPVPRDIGRHGQDQLDLVSVVVSVVSLVVDPVCPVVPVVADPVQCVDPPRNSVSSVVSSVVVSVVVVD

Secondary structure (DSSP, 8-state):
--HHHHHHHHHHTT-------TTSPEEPSS-EEEE-TTT--EES----TTSHHHHHHHHHHHHT-GGGHHHHTTS-GGGGG-TTTHHHHHHHHHHHHHHHHT-

pLDDT: mean 92.82, std 5.13, range [73.0, 97.94]